Protein AF-A0A943UIU8-F1 (afdb_monomer)

Solvent-accessible surface area (backbone atoms only — not comparable to full-atom values): 6829 Å² total; per-residue (Å²): 96,65,68,59,47,59,46,43,75,73,33,66,69,52,25,58,75,75,72,47,59,93,86,54,82,78,76,60,59,64,52,57,60,54,47,51,54,62,72,49,56,97,53,64,63,65,58,54,54,50,51,52,52,50,52,51,36,36,75,72,66,78,40,67,80,91,66,68,72,75,76,67,74,74,74,81,67,97,60,83,91,85,78,87,80,93,75,88,77,76,96,60,97,70,81,72,82,86,78,81,126

Radius of gyration: 20.18 Å; Cα contacts (8 Å, |Δi|>4): 24; chains: 1; bounding box: 35×33×49 Å

Sequence (101 aa):
MRQTIKEIEVHMAYRWFIGYDLFEKIPHFSTFSKNDTRRFQGTQVFERIFEKNLEEAVNSGYVDASAVFIDGTHVKASGNKKKNRKVDCSIKANMKSSLLM

Structure (mmCIF, N/CA/C/O backbone):
data_AF-A0A943UIU8-F1
#
_entry.id   AF-A0A943UIU8-F1
#
loop_
_atom_site.group_PDB
_atom_site.id
_atom_site.type_symbol
_atom_site.label_atom_id
_atom_site.label_alt_id
_atom_site.label_comp_id
_atom_site.label_asym_id
_atom_site.label_entity_id
_atom_site.label_seq_id
_atom_site.pdbx_PDB_ins_code
_atom_site.Cartn_x
_atom_site.Cartn_y
_atom_site.Cartn_z
_atom_site.occupancy
_atom_site.B_iso_or_equiv
_atom_site.auth_seq_id
_atom_site.auth_comp_id
_atom_site.auth_asym_id
_atom_site.auth_atom_id
_atom_site.pdbx_PDB_model_num
ATOM 1 N N . MET A 1 1 ? 5.019 -4.957 -1.738 1.00 86.06 1 MET A N 1
ATOM 2 C CA . MET A 1 1 ? 5.522 -4.358 -2.997 1.00 86.06 1 MET A CA 1
ATOM 3 C C . MET A 1 1 ? 6.979 -4.660 -3.332 1.00 86.06 1 MET A C 1
ATOM 5 O O . MET A 1 1 ? 7.251 -4.837 -4.506 1.00 86.06 1 MET A O 1
ATOM 9 N N . ARG A 1 2 ? 7.929 -4.743 -2.382 1.00 89.38 2 ARG A N 1
ATOM 10 C CA . ARG A 1 2 ? 9.349 -5.004 -2.727 1.00 89.38 2 ARG A CA 1
ATOM 11 C C . ARG A 1 2 ? 9.569 -6.304 -3.511 1.00 89.38 2 ARG A C 1
ATOM 13 O O . ARG A 1 2 ? 10.259 -6.280 -4.518 1.00 89.38 2 ARG A O 1
ATOM 20 N N . GLN A 1 3 ? 8.976 -7.405 -3.052 1.00 91.25 3 GLN A N 1
ATOM 21 C CA . GLN A 1 3 ? 9.085 -8.706 -3.715 1.00 91.25 3 GLN A CA 1
ATOM 22 C C . GLN A 1 3 ? 8.421 -8.693 -5.100 1.00 91.25 3 GLN A C 1
ATOM 24 O O . GLN A 1 3 ? 9.042 -9.073 -6.079 1.00 91.25 3 GLN A O 1
ATOM 29 N N . THR A 1 4 ? 7.217 -8.128 -5.198 1.00 90.31 4 THR A N 1
ATOM 30 C CA . THR A 1 4 ? 6.481 -7.965 -6.460 1.00 90.31 4 THR A CA 1
ATOM 31 C C . THR A 1 4 ? 7.281 -7.194 -7.512 1.00 90.31 4 THR A C 1
ATOM 33 O O . THR A 1 4 ? 7.309 -7.582 -8.669 1.00 90.31 4 THR A O 1
ATOM 36 N N . ILE A 1 5 ? 7.976 -6.120 -7.122 1.00 91.00 5 ILE A N 1
ATOM 37 C CA . ILE A 1 5 ? 8.827 -5.346 -8.043 1.00 91.00 5 ILE A CA 1
ATOM 38 C C . ILE A 1 5 ? 9.969 -6.212 -8.582 1.00 91.00 5 ILE A C 1
ATOM 40 O O . ILE A 1 5 ? 10.189 -6.228 -9.788 1.00 91.00 5 ILE A O 1
ATOM 44 N N . LYS A 1 6 ? 10.650 -6.964 -7.705 1.00 90.56 6 LYS A N 1
ATOM 45 C CA . LYS A 1 6 ? 11.716 -7.894 -8.112 1.00 90.56 6 LYS A CA 1
ATOM 46 C C . LYS A 1 6 ? 11.204 -8.962 -9.074 1.00 90.56 6 LYS A C 1
ATOM 48 O O . LYS A 1 6 ? 11.908 -9.358 -9.992 1.00 90.56 6 LYS A O 1
ATOM 53 N N . GLU A 1 7 ? 9.978 -9.426 -8.873 1.00 91.94 7 GLU A N 1
ATOM 54 C CA . GLU A 1 7 ? 9.350 -10.392 -9.768 1.00 91.94 7 GLU A CA 1
ATOM 55 C C . GLU A 1 7 ? 9.037 -9.780 -11.138 1.00 91.94 7 GLU A C 1
ATOM 57 O O . GLU A 1 7 ? 9.317 -10.407 -12.153 1.00 91.94 7 GLU A O 1
ATOM 62 N N . ILE A 1 8 ? 8.538 -8.542 -11.206 1.00 91.94 8 ILE A N 1
ATOM 63 C CA . ILE A 1 8 ? 8.295 -7.848 -12.487 1.00 91.94 8 ILE A CA 1
ATOM 64 C C . ILE A 1 8 ? 9.619 -7.597 -13.239 1.00 91.94 8 ILE A C 1
ATOM 66 O O . ILE A 1 8 ? 9.644 -7.597 -14.471 1.00 91.94 8 ILE A O 1
ATOM 70 N N . GLU A 1 9 ? 10.739 -7.418 -12.528 1.00 87.25 9 GLU A N 1
ATOM 71 C CA . GLU A 1 9 ? 12.064 -7.260 -13.147 1.00 87.25 9 GLU A CA 1
ATOM 72 C C . GLU A 1 9 ? 12.493 -8.494 -13.952 1.00 87.25 9 GLU A C 1
ATOM 74 O O . GLU A 1 9 ? 13.131 -8.328 -14.991 1.00 87.25 9 GLU A O 1
ATOM 79 N N . VAL A 1 10 ? 12.109 -9.700 -13.519 1.00 89.56 10 VAL A N 1
ATOM 80 C CA . VAL A 1 10 ? 12.536 -10.970 -14.135 1.00 89.56 10 VAL A CA 1
ATOM 81 C C . VAL A 1 10 ? 11.437 -11.672 -14.941 1.00 89.56 10 VAL A C 1
ATOM 83 O O . VAL A 1 10 ? 11.742 -12.424 -15.866 1.00 89.56 10 VAL A O 1
ATOM 86 N N . HIS A 1 11 ? 10.159 -11.431 -14.633 1.00 92.12 11 HIS A N 1
ATOM 87 C CA . HIS A 1 11 ? 9.024 -12.101 -15.267 1.00 92.12 11 HIS A CA 1
ATOM 88 C C . HIS A 1 11 ? 8.368 -11.236 -16.349 1.00 92.12 11 HIS A C 1
ATOM 90 O O . HIS A 1 11 ? 7.605 -10.308 -16.074 1.00 92.12 11 HIS A O 1
ATOM 96 N N . MET A 1 12 ? 8.581 -11.620 -17.610 1.00 90.38 12 MET A N 1
ATOM 97 C CA . MET A 1 12 ? 7.989 -10.957 -18.779 1.00 90.38 12 MET A CA 1
ATOM 98 C C . MET A 1 12 ? 6.451 -10.974 -18.767 1.00 90.38 12 MET A C 1
ATOM 100 O O . MET A 1 12 ? 5.825 -9.987 -19.145 1.00 90.38 12 MET A O 1
ATOM 104 N N . ALA A 1 13 ? 5.835 -12.056 -18.280 1.00 92.56 13 ALA A N 1
ATOM 105 C CA . ALA A 1 13 ? 4.378 -12.169 -18.192 1.00 92.56 13 ALA A CA 1
ATOM 106 C C . ALA A 1 13 ? 3.761 -11.077 -17.306 1.00 92.56 13 ALA A C 1
ATOM 108 O O . ALA A 1 13 ? 2.702 -10.540 -17.629 1.00 92.56 13 ALA A O 1
ATOM 109 N N . TYR A 1 14 ? 4.442 -10.708 -16.217 1.00 92.25 14 TYR A N 1
ATOM 110 C CA . TYR A 1 14 ? 3.966 -9.648 -15.337 1.00 92.25 14 TYR A CA 1
ATOM 111 C C . TYR A 1 14 ? 4.044 -8.294 -16.017 1.00 92.25 14 TYR A C 1
ATOM 113 O O . TYR A 1 14 ? 3.053 -7.579 -15.968 1.00 92.25 14 TYR A O 1
ATOM 121 N N . ARG A 1 15 ? 5.146 -7.984 -16.713 1.00 91.75 15 ARG A N 1
ATOM 122 C CA . ARG A 1 15 ? 5.279 -6.752 -17.510 1.00 91.75 15 ARG A CA 1
ATOM 123 C C . ARG A 1 15 ? 4.181 -6.626 -18.561 1.00 91.75 15 ARG A C 1
ATOM 125 O O . ARG A 1 15 ? 3.522 -5.593 -18.606 1.00 91.75 15 ARG A O 1
ATOM 132 N N . TRP A 1 16 ? 3.924 -7.695 -19.317 1.00 91.69 16 TRP A N 1
ATOM 133 C CA . TRP A 1 16 ? 2.834 -7.733 -20.295 1.00 91.69 16 TRP A CA 1
ATOM 134 C C . TRP A 1 16 ? 1.469 -7.466 -19.647 1.00 91.69 16 TRP A C 1
ATOM 136 O O . TRP A 1 16 ? 0.710 -6.636 -20.140 1.00 91.69 16 TRP A O 1
ATOM 146 N N . PHE A 1 17 ? 1.183 -8.101 -18.506 1.00 93.00 17 PHE A N 1
ATOM 147 C CA . PHE A 1 17 ? -0.090 -7.936 -17.797 1.00 93.00 17 PHE A CA 1
ATOM 148 C C . PHE A 1 17 ? -0.339 -6.495 -17.324 1.00 93.00 17 PHE A C 1
ATOM 150 O O . PHE A 1 1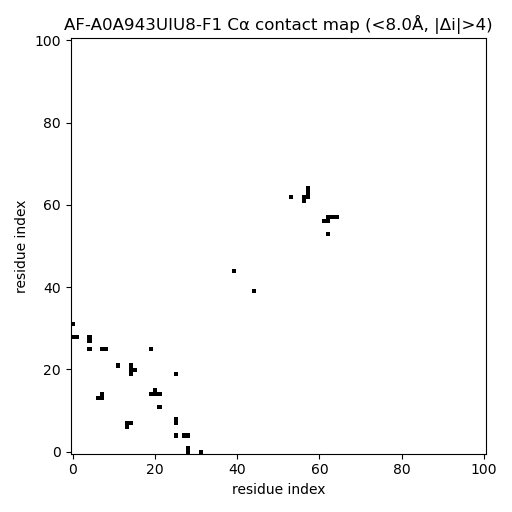7 ? -1.469 -6.016 -17.377 1.00 93.00 17 PHE A O 1
ATOM 157 N N . ILE A 1 18 ? 0.707 -5.794 -16.875 1.00 89.81 18 ILE A N 1
ATOM 158 C CA . ILE A 1 18 ? 0.609 -4.401 -16.404 1.00 89.81 18 ILE A CA 1
ATOM 159 C C . ILE A 1 18 ? 0.880 -3.358 -17.499 1.00 89.81 18 ILE A C 1
ATOM 161 O O . ILE A 1 18 ? 0.863 -2.164 -17.205 1.00 89.81 18 ILE A O 1
ATOM 165 N N . GLY A 1 19 ? 1.135 -3.790 -18.738 1.00 92.12 19 GLY A N 1
ATOM 166 C CA . GLY A 1 19 ? 1.368 -2.908 -19.884 1.00 92.12 19 GLY A CA 1
ATOM 167 C C . GLY A 1 19 ? 2.740 -2.227 -19.919 1.00 92.12 19 GLY A C 1
ATOM 168 O O . GLY A 1 19 ? 2.861 -1.172 -20.529 1.00 92.12 19 GLY A O 1
ATOM 169 N N . TYR A 1 20 ? 3.754 -2.801 -19.270 1.00 91.88 20 TYR A N 1
ATOM 170 C CA . TYR A 1 20 ? 5.137 -2.318 -19.342 1.00 91.88 20 TYR A CA 1
ATOM 171 C C . TYR A 1 20 ? 5.894 -3.003 -20.481 1.00 91.88 20 TYR A C 1
ATOM 173 O O . TYR A 1 20 ? 5.806 -4.225 -20.644 1.00 91.88 20 TYR A O 1
ATOM 181 N N . ASP A 1 21 ? 6.697 -2.235 -21.217 1.00 88.62 21 ASP A N 1
ATOM 182 C CA . ASP A 1 21 ? 7.591 -2.799 -22.233 1.00 88.62 21 ASP A CA 1
ATOM 183 C C . ASP A 1 21 ? 8.797 -3.516 -21.586 1.00 88.62 21 ASP A C 1
ATOM 185 O O . ASP A 1 21 ? 9.122 -3.339 -20.402 1.00 88.62 21 ASP A O 1
ATOM 189 N N . LEU A 1 22 ? 9.487 -4.351 -22.363 1.00 85.06 22 LEU A N 1
ATOM 190 C CA . LEU A 1 22 ? 10.636 -5.134 -21.909 1.00 85.06 22 LEU A CA 1
ATOM 191 C C . LEU A 1 22 ? 11.799 -4.238 -21.462 1.00 85.06 22 LEU A C 1
ATOM 193 O O . LEU A 1 22 ? 12.460 -4.526 -20.464 1.00 85.06 22 LEU A O 1
ATOM 197 N N . PHE A 1 23 ? 12.019 -3.136 -22.181 1.00 87.62 23 PHE A N 1
ATOM 198 C CA . PHE A 1 23 ? 13.106 -2.188 -21.921 1.00 87.62 23 PHE A CA 1
ATOM 199 C C . PHE A 1 23 ? 12.693 -1.032 -21.008 1.00 87.62 23 PHE A C 1
ATOM 201 O O . PHE A 1 23 ? 13.530 -0.219 -20.610 1.00 87.62 23 PHE A O 1
ATOM 208 N N . GLU A 1 24 ? 11.412 -0.950 -20.652 1.00 90.62 24 GLU A N 1
ATOM 209 C CA . GLU A 1 24 ? 10.915 0.103 -19.785 1.00 90.62 24 GLU A CA 1
ATOM 210 C C . GLU A 1 24 ? 11.386 -0.110 -18.343 1.00 90.62 24 GLU A C 1
ATOM 212 O O . GLU A 1 24 ? 11.391 -1.222 -17.794 1.00 90.62 24 GLU A O 1
ATOM 217 N N . LYS A 1 25 ? 11.795 0.985 -17.702 1.00 90.06 25 LYS A N 1
ATOM 218 C CA . LYS A 1 25 ? 12.247 0.958 -16.316 1.00 90.06 25 LYS A CA 1
ATOM 219 C C . LYS A 1 25 ? 11.051 0.818 -15.378 1.00 90.06 25 LYS A C 1
ATOM 221 O O . LYS A 1 25 ? 10.187 1.689 -15.321 1.00 90.06 25 LYS A O 1
ATOM 226 N N . ILE A 1 26 ? 11.062 -0.234 -14.565 1.00 91.25 26 ILE A N 1
ATOM 227 C CA . ILE A 1 26 ? 10.047 -0.438 -13.529 1.00 91.25 26 ILE A CA 1
ATOM 228 C C . ILE A 1 26 ? 10.222 0.627 -12.432 1.00 91.25 26 ILE A C 1
ATOM 230 O O . ILE A 1 26 ? 11.353 0.929 -12.026 1.00 91.25 26 ILE A O 1
ATOM 234 N N . PRO A 1 27 ? 9.126 1.226 -11.935 1.00 90.62 27 PRO A N 1
ATOM 235 C CA . PRO A 1 27 ? 9.185 2.194 -10.850 1.00 90.62 27 PRO A CA 1
ATOM 236 C C . PRO A 1 27 ? 9.725 1.569 -9.562 1.00 90.62 27 PRO A C 1
ATOM 238 O O . PRO A 1 27 ? 9.527 0.395 -9.275 1.00 90.62 27 PRO A O 1
ATOM 241 N N . HIS A 1 28 ? 10.363 2.383 -8.725 1.00 91.50 28 HIS A N 1
ATOM 242 C CA . HIS A 1 28 ? 10.819 1.941 -7.410 1.00 91.50 28 HIS A CA 1
ATOM 243 C C . HIS A 1 28 ? 9.634 1.532 -6.512 1.00 91.50 28 HIS A C 1
ATOM 245 O O . HIS A 1 28 ? 8.551 2.111 -6.590 1.00 91.50 28 HIS A O 1
ATOM 251 N N . PHE A 1 29 ? 9.838 0.587 -5.586 1.00 89.38 29 PHE A N 1
ATOM 252 C CA . PHE A 1 29 ? 8.755 0.046 -4.745 1.00 89.38 29 PHE A CA 1
ATOM 253 C C . PHE A 1 29 ? 7.991 1.106 -3.938 1.00 89.38 29 PHE A C 1
ATOM 255 O O 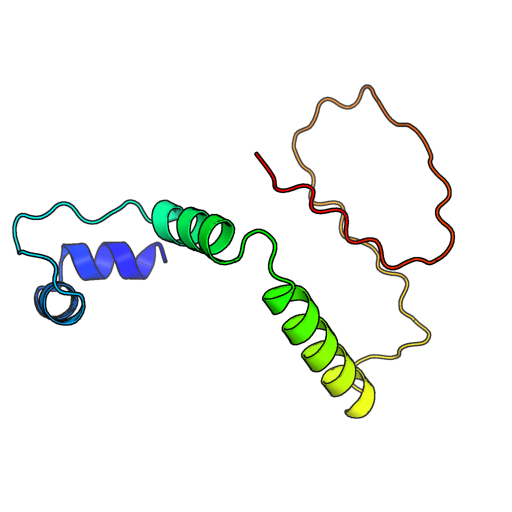. PHE A 1 29 ? 6.823 0.909 -3.615 1.00 89.38 29 PHE A O 1
ATOM 262 N N . SER A 1 30 ? 8.645 2.219 -3.596 1.00 90.38 30 SER A N 1
ATOM 263 C CA . SER A 1 30 ? 8.028 3.322 -2.851 1.00 90.38 30 SER A CA 1
ATOM 264 C C . SER A 1 30 ? 7.090 4.184 -3.697 1.00 90.38 30 SER A C 1
ATOM 266 O O . SER A 1 30 ? 6.283 4.919 -3.133 1.00 90.38 30 SER A O 1
ATOM 268 N N . THR A 1 31 ? 7.169 4.102 -5.028 1.00 91.81 31 THR A N 1
ATOM 269 C CA . THR A 1 31 ? 6.306 4.859 -5.942 1.00 91.81 31 THR A CA 1
ATOM 270 C C . THR A 1 31 ? 4.841 4.495 -5.744 1.00 91.81 31 THR A C 1
ATOM 272 O O . THR A 1 31 ? 4.004 5.388 -5.722 1.00 91.81 31 THR A O 1
ATOM 275 N N . PHE A 1 32 ? 4.539 3.214 -5.520 1.00 87.62 32 PHE A N 1
ATOM 276 C CA . PHE A 1 32 ? 3.176 2.747 -5.261 1.00 87.62 32 PHE A CA 1
ATOM 277 C C . PHE A 1 32 ? 2.595 3.384 -3.999 1.00 87.62 32 PHE A C 1
ATOM 279 O O . PHE A 1 32 ? 1.567 4.042 -4.077 1.00 87.62 32 PHE A O 1
ATOM 286 N N . SER A 1 33 ? 3.316 3.325 -2.874 1.00 85.88 33 SER A N 1
ATOM 287 C CA . SER A 1 33 ? 2.862 3.945 -1.623 1.00 85.88 33 SER A CA 1
ATOM 288 C C . SER A 1 33 ? 2.659 5.456 -1.759 1.00 85.88 33 SER A C 1
ATOM 290 O O . SER A 1 33 ? 1.658 5.985 -1.293 1.00 85.88 33 SER A O 1
ATOM 292 N N . LYS A 1 34 ? 3.576 6.157 -2.442 1.00 90.25 34 LYS A N 1
ATOM 293 C CA . LYS A 1 34 ? 3.425 7.597 -2.712 1.00 90.25 34 LYS A CA 1
ATOM 294 C C . LYS A 1 34 ? 2.215 7.887 -3.599 1.00 90.25 34 LYS A C 1
ATOM 296 O O . LYS A 1 34 ? 1.512 8.872 -3.382 1.00 90.25 34 LYS A O 1
ATOM 301 N N . ASN A 1 35 ? 1.986 7.048 -4.605 1.00 92.00 35 ASN A N 1
ATOM 302 C CA . ASN A 1 35 ? 0.849 7.179 -5.498 1.00 92.00 35 ASN A CA 1
ATOM 303 C C . ASN A 1 35 ? -0.469 6.943 -4.762 1.00 92.00 35 ASN A C 1
ATOM 305 O O . ASN A 1 35 ? -1.397 7.710 -4.983 1.00 92.00 35 ASN A O 1
ATOM 309 N N . ASP A 1 36 ? -0.538 5.955 -3.872 1.00 88.12 36 ASP A N 1
ATOM 310 C CA . ASP A 1 36 ? -1.727 5.690 -3.061 1.00 88.12 36 ASP A CA 1
ATOM 311 C C . ASP A 1 36 ? -2.040 6.886 -2.159 1.00 88.12 36 ASP A C 1
ATOM 313 O O . ASP A 1 36 ? -3.157 7.402 -2.185 1.00 88.12 36 ASP A O 1
ATOM 317 N N . THR A 1 37 ? -1.036 7.406 -1.442 1.00 88.19 37 THR A N 1
ATOM 318 C CA . THR A 1 37 ? -1.200 8.611 -0.616 1.00 88.19 37 THR A CA 1
ATOM 319 C C . THR A 1 37 ? -1.731 9.783 -1.434 1.00 88.19 37 THR A C 1
ATOM 321 O O . THR A 1 37 ? -2.693 10.419 -1.019 1.00 88.19 37 THR A O 1
ATOM 324 N N . ARG A 1 38 ? -1.152 10.048 -2.612 1.00 90.62 38 ARG A N 1
ATOM 325 C CA . ARG A 1 38 ? -1.591 11.141 -3.491 1.00 90.62 38 ARG A CA 1
ATOM 326 C C . ARG A 1 38 ? -2.985 10.901 -4.076 1.00 90.62 38 ARG A C 1
ATOM 328 O O . ARG A 1 38 ? -3.781 11.826 -4.159 1.00 90.62 38 ARG A O 1
ATOM 335 N N . ARG A 1 39 ? -3.284 9.674 -4.507 1.00 92.12 39 ARG A N 1
ATOM 336 C CA . ARG A 1 39 ? -4.540 9.314 -5.185 1.00 92.12 39 ARG A CA 1
ATOM 337 C C . ARG A 1 39 ? -5.743 9.427 -4.257 1.00 92.12 39 ARG A C 1
ATOM 339 O O . ARG A 1 39 ? -6.814 9.821 -4.703 1.00 92.12 39 ARG A O 1
ATOM 346 N N . PHE A 1 40 ? -5.564 9.071 -2.991 1.00 89.44 40 PHE A N 1
ATOM 347 C CA . PHE A 1 40 ? -6.622 9.104 -1.981 1.00 89.44 40 PHE A CA 1
ATOM 348 C C . PHE A 1 40 ? -6.527 10.323 -1.062 1.00 89.44 40 PHE A C 1
ATOM 350 O O . PHE A 1 40 ? -7.264 10.425 -0.079 1.00 89.44 40 PHE A O 1
ATOM 357 N N . GLN A 1 41 ? -5.638 11.260 -1.382 1.00 88.00 41 GLN A N 1
ATOM 358 C CA . GLN A 1 41 ? -5.480 12.495 -0.639 1.00 88.00 41 GLN A CA 1
ATOM 359 C C . GLN A 1 41 ? -6.791 13.284 -0.615 1.00 88.00 41 GLN A C 1
ATOM 361 O O . GLN A 1 41 ? -7.437 13.468 -1.643 1.00 88.00 41 GLN A O 1
ATOM 366 N N . GLY A 1 42 ? -7.191 13.745 0.570 1.00 85.88 42 GLY A N 1
ATOM 367 C CA . GLY A 1 42 ? -8.444 14.484 0.749 1.00 85.88 42 GLY A CA 1
ATOM 368 C C . GLY A 1 42 ? -9.709 13.623 0.673 1.00 85.88 42 GLY A C 1
ATOM 369 O O . GLY A 1 42 ? -10.809 14.162 0.773 1.00 85.88 42 GLY A O 1
ATOM 370 N N . THR A 1 43 ? -9.582 12.301 0.530 1.00 91.25 43 THR A N 1
ATOM 371 C CA . THR A 1 43 ? -10.712 11.369 0.616 1.00 91.25 43 THR A CA 1
ATOM 372 C C . THR A 1 43 ? -10.764 10.708 1.993 1.00 91.25 43 THR A C 1
ATOM 374 O O . THR A 1 43 ? -9.731 10.432 2.594 1.00 91.25 43 THR A O 1
ATOM 377 N N . GLN A 1 44 ? -11.968 10.393 2.472 1.00 89.56 44 GLN A N 1
ATOM 378 C CA . GLN A 1 44 ? -12.188 9.663 3.732 1.00 89.56 44 GLN A CA 1
ATOM 379 C C . GLN A 1 44 ? -12.290 8.143 3.518 1.00 89.56 44 GLN A C 1
ATOM 381 O O . GLN A 1 44 ? -12.869 7.426 4.328 1.00 89.56 44 GLN A O 1
ATOM 386 N N . VAL A 1 45 ? -11.795 7.625 2.388 1.00 89.50 45 VAL A N 1
ATOM 387 C CA . VAL A 1 45 ? -11.986 6.212 2.013 1.00 89.50 45 VAL A CA 1
ATOM 388 C C . VAL A 1 45 ? -11.347 5.282 3.042 1.00 89.50 45 VAL A C 1
ATOM 390 O O . VAL A 1 45 ? -11.983 4.330 3.482 1.00 89.50 45 VAL A O 1
ATOM 393 N N . PHE A 1 46 ? -10.118 5.581 3.467 1.00 85.12 46 PHE A N 1
ATOM 394 C CA . PHE A 1 46 ? -9.425 4.771 4.469 1.00 85.12 46 PHE A CA 1
ATOM 395 C C . PHE A 1 46 ? -10.094 4.834 5.840 1.00 85.12 46 PHE A C 1
ATOM 397 O O . PHE A 1 46 ? -10.229 3.797 6.480 1.00 85.12 46 PHE A O 1
ATOM 404 N N . GLU A 1 47 ? -10.543 6.020 6.257 1.00 85.06 47 GLU A N 1
ATOM 405 C CA . GLU A 1 47 ? -11.251 6.217 7.527 1.00 85.06 47 GLU A CA 1
ATOM 406 C C . GLU A 1 47 ? -12.527 5.373 7.560 1.00 85.06 47 GLU A C 1
ATOM 408 O O . GLU A 1 47 ? -12.685 4.545 8.448 1.00 85.06 47 GLU A O 1
ATOM 413 N N . ARG A 1 48 ? -13.364 5.461 6.521 1.00 89.50 48 ARG A N 1
ATOM 414 C CA . ARG A 1 48 ? -14.625 4.705 6.442 1.00 89.50 48 ARG A CA 1
ATOM 415 C C . ARG A 1 48 ? -14.426 3.194 6.397 1.00 89.50 48 ARG A C 1
ATOM 417 O O . ARG A 1 48 ? -15.197 2.451 6.996 1.00 89.50 48 ARG A O 1
ATOM 424 N N . ILE A 1 49 ? -13.417 2.719 5.661 1.00 92.25 49 ILE A N 1
ATOM 425 C CA . ILE A 1 49 ? -13.100 1.284 5.615 1.00 92.25 49 ILE A CA 1
ATOM 426 C C . ILE A 1 49 ? -12.641 0.812 6.997 1.00 92.25 49 ILE A C 1
ATOM 428 O O . ILE A 1 49 ? -13.049 -0.254 7.451 1.00 92.25 49 ILE A O 1
ATOM 432 N N . PHE A 1 50 ? -11.804 1.602 7.669 1.00 86.50 50 PHE A N 1
ATOM 433 C CA . PHE A 1 50 ? -11.304 1.271 8.995 1.00 86.50 50 PHE A CA 1
ATOM 434 C C . PHE A 1 50 ? -12.414 1.274 10.050 1.00 86.50 50 PHE A C 1
ATOM 436 O O . PHE A 1 50 ? -12.513 0.316 10.812 1.00 86.50 50 PHE A O 1
ATOM 443 N N . GLU A 1 51 ? -13.278 2.289 10.047 1.00 87.88 51 GLU A N 1
ATOM 444 C CA . GLU A 1 51 ? -14.461 2.367 10.910 1.00 87.88 51 GLU A CA 1
ATOM 445 C C . GLU A 1 51 ? -15.354 1.143 10.727 1.00 87.88 51 GLU A C 1
ATOM 447 O O . GLU A 1 51 ? -15.664 0.465 11.701 1.00 87.88 51 GLU A O 1
ATOM 452 N N . LYS A 1 52 ? -15.667 0.779 9.479 1.00 92.38 52 LYS A N 1
ATOM 453 C CA . LYS A 1 52 ? -16.480 -0.407 9.194 1.00 92.38 52 LYS A CA 1
ATOM 454 C C . LYS A 1 52 ? -15.840 -1.696 9.723 1.00 92.38 52 LYS A C 1
ATOM 456 O O . LYS A 1 52 ? -16.530 -2.526 10.307 1.00 92.38 52 LYS A O 1
ATOM 461 N N . ASN A 1 53 ? -14.531 -1.867 9.537 1.00 88.31 53 ASN A N 1
ATOM 462 C CA . ASN A 1 53 ? -13.821 -3.039 10.057 1.00 88.31 53 ASN A CA 1
ATOM 463 C C . ASN A 1 53 ? -13.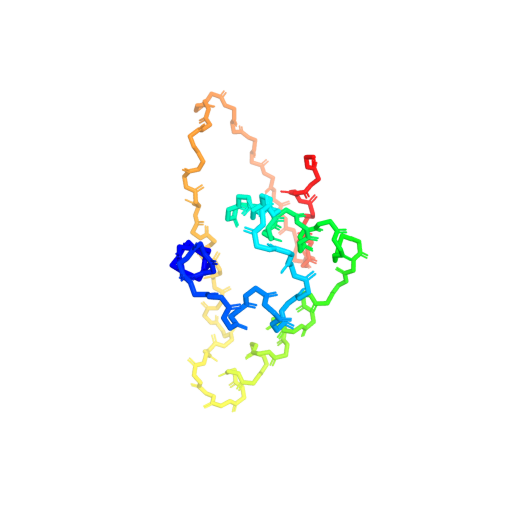838 -3.078 11.593 1.00 88.31 53 ASN A C 1
ATOM 465 O O . ASN A 1 53 ? -13.962 -4.153 12.175 1.00 88.31 53 ASN A O 1
ATOM 469 N N . LEU A 1 54 ? -13.717 -1.922 12.256 1.00 84.69 54 LEU A N 1
ATOM 470 C CA . LEU A 1 54 ? -13.819 -1.829 13.712 1.00 84.69 54 LEU A CA 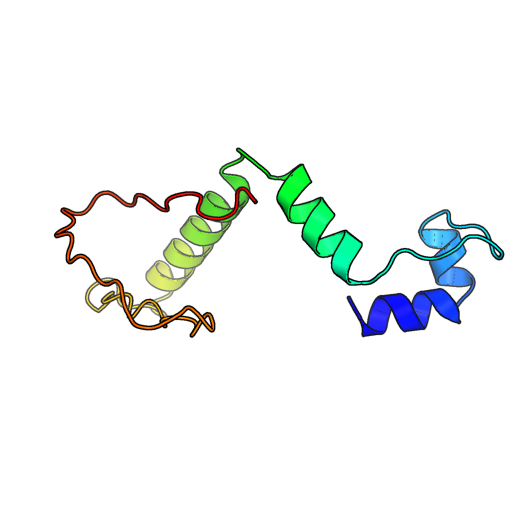1
ATOM 471 C C . LEU A 1 54 ? -15.230 -2.147 14.203 1.00 84.69 54 LEU A C 1
ATOM 473 O O . LEU A 1 54 ? -15.372 -2.911 15.153 1.00 84.69 54 LEU A O 1
ATOM 477 N N . GLU A 1 55 ? -16.261 -1.610 13.552 1.00 87.00 55 GLU A N 1
ATOM 478 C CA . GLU A 1 55 ? -17.657 -1.931 13.862 1.00 87.00 55 GLU A CA 1
ATOM 479 C C . GLU A 1 55 ? -17.908 -3.436 13.749 1.00 87.00 55 GLU A C 1
ATOM 481 O O . GLU A 1 55 ? -18.498 -4.040 14.643 1.00 87.00 55 GLU A O 1
ATOM 486 N N . GLU A 1 56 ? -17.407 -4.069 12.689 1.00 90.44 56 GLU A N 1
ATOM 487 C CA . GLU A 1 56 ? -17.533 -5.511 12.495 1.00 90.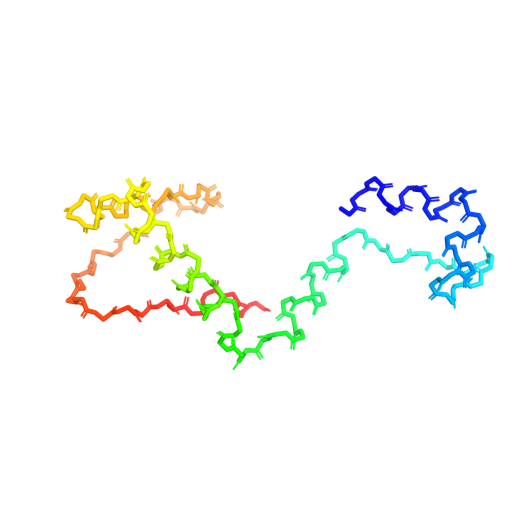44 56 GLU A CA 1
ATOM 488 C C . GLU A 1 56 ? -16.774 -6.306 13.570 1.00 90.44 56 GLU A C 1
ATOM 490 O O . GLU A 1 56 ? -17.309 -7.277 14.111 1.00 90.44 56 GLU A O 1
ATOM 495 N N . ALA A 1 57 ? -15.573 -5.867 13.957 1.00 87.69 57 ALA A N 1
ATOM 496 C CA . ALA A 1 57 ? -14.782 -6.491 15.020 1.00 87.69 57 ALA A CA 1
ATOM 497 C C . ALA A 1 57 ? -15.426 -6.354 16.416 1.00 87.69 57 ALA A C 1
ATOM 499 O O . ALA A 1 57 ? -15.341 -7.274 17.231 1.00 87.69 57 ALA A O 1
ATOM 500 N N . VAL A 1 58 ? -16.099 -5.233 16.691 1.00 85.94 58 VAL A N 1
ATOM 501 C CA . VAL A 1 58 ? -16.861 -5.025 17.934 1.00 85.94 58 VAL A CA 1
ATOM 502 C C . VAL A 1 58 ? -18.125 -5.882 17.934 1.00 85.94 58 VAL A C 1
ATOM 504 O O . VAL A 1 58 ? -18.384 -6.596 18.900 1.00 85.94 58 VAL A O 1
ATOM 507 N N . ASN A 1 59 ? -18.883 -5.883 16.834 1.00 87.06 59 ASN A N 1
ATOM 508 C CA . ASN A 1 59 ? -20.124 -6.657 16.714 1.00 87.06 59 ASN A CA 1
ATOM 509 C C . ASN A 1 59 ? -19.892 -8.171 16.800 1.00 87.06 59 ASN A C 1
ATOM 511 O O . ASN A 1 59 ? -20.735 -8.903 17.314 1.00 87.06 59 ASN A O 1
ATOM 515 N N . SER A 1 60 ? -18.746 -8.643 16.313 1.00 90.81 60 SER A N 1
ATOM 516 C CA . SER A 1 60 ? -18.322 -10.043 16.429 1.00 90.81 60 SER A CA 1
ATOM 517 C C . SER A 1 60 ? -17.721 -10.391 17.798 1.00 90.81 60 SER A C 1
ATOM 519 O O . SER A 1 60 ? -17.383 -11.549 18.040 1.00 90.81 60 SER A O 1
ATOM 521 N N . GLY A 1 61 ? -17.614 -9.418 18.710 1.00 85.81 61 GLY A N 1
ATOM 522 C CA . GLY A 1 61 ? -17.118 -9.614 20.073 1.00 85.81 61 GLY A CA 1
ATOM 523 C C . GLY A 1 61 ? -15.601 -9.783 20.177 1.00 85.81 61 GLY A C 1
ATOM 524 O O . GLY A 1 61 ? -15.109 -10.152 21.241 1.00 85.81 61 GLY A O 1
ATOM 525 N N . TYR A 1 62 ? -14.846 -9.517 19.105 1.00 82.88 62 TYR A N 1
ATOM 526 C CA . TYR A 1 62 ? -13.378 -9.562 19.129 1.00 82.88 62 TYR A CA 1
ATOM 527 C C . TYR A 1 62 ? -12.757 -8.328 19.791 1.00 82.88 62 TYR A C 1
ATOM 529 O O . TYR A 1 62 ? -11.606 -8.384 20.225 1.00 82.88 62 TYR A O 1
ATOM 537 N N . VAL A 1 63 ? -13.494 -7.216 19.859 1.00 78.12 63 VAL A N 1
ATOM 538 C CA . VAL A 1 63 ? -13.028 -5.950 20.433 1.00 78.12 63 VAL A CA 1
ATOM 539 C C . VAL A 1 63 ? -14.036 -5.442 21.458 1.00 78.12 63 VAL A C 1
ATOM 541 O O . VAL A 1 63 ? -15.191 -5.185 21.128 1.00 78.12 63 VAL A O 1
ATOM 544 N N . ASP A 1 64 ? -13.587 -5.252 22.698 1.00 71.81 64 ASP A N 1
ATOM 545 C CA . ASP A 1 64 ? -14.376 -4.593 23.737 1.00 71.81 64 ASP A CA 1
ATOM 546 C C . ASP A 1 64 ? -14.256 -3.068 23.593 1.00 71.81 64 ASP A C 1
ATOM 548 O O . ASP A 1 64 ? -13.204 -2.474 23.851 1.00 71.81 64 ASP A O 1
ATOM 552 N N . ALA A 1 65 ? -15.349 -2.428 23.175 1.00 65.19 65 ALA A N 1
ATOM 553 C CA . ALA A 1 65 ? -15.420 -0.983 22.974 1.00 65.19 65 ALA A CA 1
ATOM 554 C C . ALA A 1 65 ? -15.208 -0.171 24.271 1.00 65.19 65 ALA A C 1
ATOM 556 O O . ALA A 1 65 ? -14.891 1.017 24.201 1.00 65.19 65 ALA A O 1
ATOM 557 N N . SER A 1 66 ? -15.348 -0.791 25.450 1.00 62.75 66 SER A N 1
ATOM 558 C CA . SER A 1 66 ? -15.125 -0.134 26.746 1.00 62.75 66 SER A CA 1
ATOM 559 C C . SER A 1 66 ? -13.641 -0.005 27.118 1.00 62.75 66 SER A C 1
ATOM 561 O O . SER A 1 66 ? -13.271 0.871 27.902 1.00 62.75 66 SER A O 1
ATOM 563 N N . ALA A 1 67 ? -12.777 -0.821 26.506 1.00 56.97 67 ALA A N 1
ATOM 564 C CA . ALA A 1 67 ? -11.339 -0.871 26.765 1.00 56.97 67 ALA A CA 1
ATOM 565 C C . ALA A 1 67 ? -10.507 -0.045 25.768 1.00 56.97 67 ALA A C 1
ATOM 567 O O . ALA A 1 67 ? -9.279 -0.149 25.763 1.00 56.97 67 ALA A O 1
ATOM 568 N N . VAL A 1 68 ? -11.145 0.783 24.929 1.00 55.09 68 VAL A N 1
ATOM 569 C CA . VAL A 1 68 ? -10.495 1.576 23.868 1.00 55.09 68 VAL A CA 1
ATOM 570 C C . VAL A 1 68 ? -9.757 2.789 24.463 1.00 55.09 68 VAL A C 1
ATOM 572 O O . VAL A 1 68 ? -9.987 3.946 24.125 1.00 55.09 68 VAL A O 1
ATOM 575 N N . PHE A 1 69 ? -8.803 2.526 25.355 1.00 48.62 69 PHE A N 1
ATOM 576 C CA . PHE A 1 69 ? -7.588 3.321 25.412 1.00 48.62 69 PHE A CA 1
ATOM 577 C C . PHE A 1 69 ? -6.806 2.959 24.156 1.00 48.62 69 PHE A C 1
ATOM 579 O O . PHE A 1 69 ? -6.142 1.926 24.085 1.00 48.62 69 PHE A O 1
ATOM 586 N N . ILE A 1 70 ? -6.916 3.803 23.134 1.00 52.94 70 ILE A N 1
ATOM 587 C CA . ILE A 1 70 ? -5.976 3.783 22.022 1.00 52.94 70 ILE A CA 1
ATOM 588 C C . ILE A 1 70 ? -4.637 4.190 22.643 1.00 52.94 70 ILE A C 1
ATOM 590 O O . ILE A 1 70 ? -4.316 5.378 22.704 1.00 52.94 70 ILE A O 1
ATOM 594 N N . ASP A 1 71 ? -3.863 3.224 23.148 1.00 48.25 71 ASP A N 1
ATOM 595 C CA . ASP A 1 71 ? -2.416 3.381 23.237 1.00 48.25 71 ASP A CA 1
ATOM 596 C C . ASP A 1 71 ? -1.972 3.501 21.787 1.00 48.25 71 ASP A C 1
ATOM 598 O O . ASP A 1 71 ? -1.695 2.520 21.096 1.00 48.25 71 ASP A O 1
ATOM 602 N N . GLY A 1 72 ? -2.090 4.722 21.264 1.00 45.47 72 GLY A N 1
ATOM 603 C CA . GLY A 1 72 ? -1.608 5.078 19.957 1.00 45.47 72 GLY A CA 1
ATOM 604 C C . GLY A 1 72 ? -0.131 4.841 20.070 1.00 45.47 72 GLY A C 1
ATOM 605 O O . GLY A 1 72 ? 0.571 5.705 20.592 1.00 45.47 72 GLY A O 1
ATOM 606 N N . THR A 1 73 ? 0.308 3.644 19.673 1.00 47.06 73 THR A N 1
ATOM 607 C CA . THR A 1 73 ? 1.707 3.265 19.699 1.00 47.06 73 THR A CA 1
ATOM 608 C C . THR A 1 73 ? 2.429 4.431 19.076 1.00 47.06 73 THR A C 1
ATOM 610 O O . THR A 1 73 ? 2.248 4.714 17.887 1.00 47.06 73 THR A O 1
ATOM 613 N N . HIS A 1 74 ? 3.153 5.177 19.907 1.00 43.28 74 HIS A N 1
ATOM 614 C CA . HIS A 1 74 ? 3.941 6.293 19.450 1.00 43.28 74 HIS A CA 1
ATOM 615 C C . HIS A 1 74 ? 4.999 5.645 18.572 1.00 43.28 74 HIS A C 1
ATOM 617 O O . HIS A 1 74 ? 6.034 5.189 19.066 1.00 43.28 74 HIS A O 1
ATOM 623 N N . VAL A 1 75 ? 4.731 5.556 17.267 1.00 45.94 75 VAL A N 1
ATOM 624 C CA . VAL A 1 75 ? 5.737 5.195 16.282 1.00 45.94 75 VAL A CA 1
ATOM 625 C C . VAL A 1 75 ? 6.854 6.182 16.551 1.00 45.94 75 VAL A C 1
ATOM 627 O O . VAL A 1 75 ? 6.668 7.391 16.409 1.00 45.94 75 VAL A O 1
ATOM 630 N N . LYS A 1 76 ? 7.975 5.694 17.090 1.00 41.06 76 LYS A N 1
ATOM 631 C CA . LYS A 1 76 ? 9.146 6.518 17.377 1.00 41.06 76 LYS A CA 1
ATOM 632 C C . LYS A 1 76 ? 9.661 7.028 16.036 1.00 41.06 76 LYS A C 1
ATOM 634 O O . LYS A 1 76 ? 10.559 6.443 15.443 1.00 41.06 76 LYS A O 1
ATOM 639 N N . ALA A 1 77 ? 9.091 8.124 15.554 1.00 51.12 77 ALA A N 1
ATOM 640 C CA . ALA A 1 77 ? 9.756 8.971 14.597 1.00 51.12 77 ALA A CA 1
ATOM 641 C C . ALA A 1 77 ? 11.028 9.451 15.300 1.00 51.12 77 ALA A C 1
ATOM 643 O O . ALA A 1 77 ? 10.972 9.947 16.429 1.00 51.12 77 ALA A O 1
ATOM 644 N N . SER A 1 78 ? 12.183 9.244 14.672 1.00 50.06 78 SER A N 1
ATOM 645 C CA . SER A 1 78 ? 13.437 9.846 15.120 1.00 50.06 78 SER A CA 1
ATOM 646 C C . SER A 1 78 ? 13.316 11.364 14.945 1.00 50.06 78 SER A C 1
ATOM 648 O O . SER A 1 78 ? 13.678 11.926 13.918 1.00 50.06 78 SER A O 1
ATOM 650 N N . GLY A 1 79 ? 12.683 12.010 15.921 1.00 48.81 79 GLY A N 1
ATOM 651 C CA . GLY A 1 79 ? 12.429 13.440 15.995 1.00 48.81 79 GLY A CA 1
ATOM 652 C C . GLY A 1 79 ? 13.107 13.992 17.241 1.00 48.81 79 GLY A C 1
ATOM 653 O O . GLY A 1 79 ? 13.014 13.423 18.328 1.00 48.81 79 GLY A O 1
ATOM 654 N N . ASN A 1 80 ? 13.851 15.080 17.070 1.00 48.88 80 ASN A N 1
ATOM 655 C CA . ASN A 1 80 ? 14.675 15.695 18.104 1.00 48.88 80 ASN A CA 1
ATOM 656 C C . ASN A 1 80 ? 13.860 15.995 19.386 1.00 48.88 80 ASN A C 1
ATOM 658 O O . ASN A 1 80 ? 12.900 16.763 19.357 1.00 48.88 80 ASN A O 1
ATOM 662 N N . LYS A 1 81 ? 14.264 15.405 20.521 1.00 50.59 81 LYS A N 1
ATOM 663 C C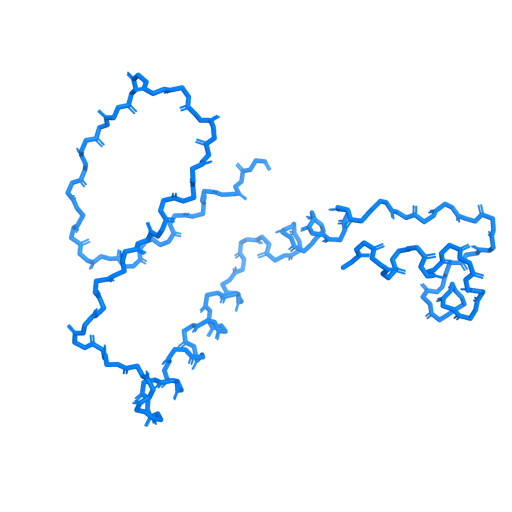A . LYS A 1 81 ? 13.494 15.260 21.782 1.00 50.59 81 LYS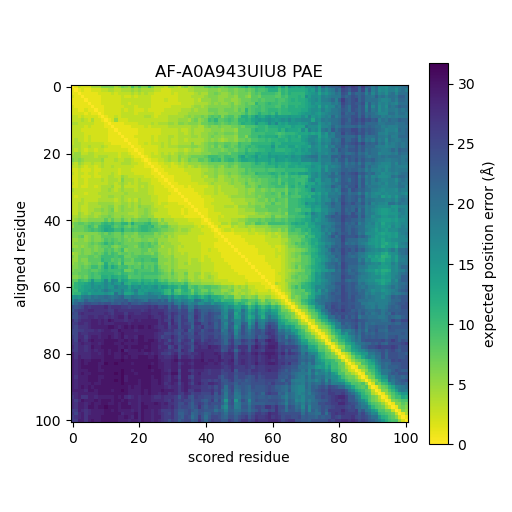 A CA 1
ATOM 664 C C . LYS A 1 81 ? 13.194 16.558 22.560 1.00 50.59 81 LYS A C 1
ATOM 666 O O . LYS A 1 81 ? 12.792 16.495 23.718 1.00 50.59 81 LYS A O 1
ATOM 671 N N . LYS A 1 82 ? 13.426 17.742 21.988 1.00 51.69 82 LYS A N 1
ATOM 672 C CA . LYS A 1 82 ? 13.454 19.011 22.743 1.00 51.69 82 LYS A CA 1
ATOM 673 C C . LYS A 1 82 ? 12.163 19.841 22.707 1.00 51.69 82 LYS A C 1
ATOM 675 O O . LYS A 1 82 ? 12.178 20.960 23.210 1.00 51.69 82 LYS A O 1
ATOM 680 N N . LYS A 1 83 ? 11.050 19.355 22.143 1.00 45.62 83 LYS A N 1
ATOM 681 C CA . LYS A 1 83 ? 9.793 20.130 22.101 1.00 45.62 83 LYS A CA 1
ATOM 682 C C . LYS A 1 83 ? 8.562 19.253 22.339 1.00 45.62 83 LYS A C 1
ATOM 684 O O . LYS A 1 83 ? 8.055 18.658 21.401 1.00 45.62 83 LYS A O 1
ATOM 689 N N . ASN A 1 84 ? 8.053 19.242 23.571 1.00 43.56 84 ASN A N 1
ATOM 690 C CA . ASN A 1 84 ? 6.731 18.699 23.899 1.00 43.56 84 ASN A CA 1
ATOM 691 C C . ASN A 1 84 ? 5.816 19.843 24.358 1.00 43.56 84 ASN A C 1
ATOM 693 O O . ASN A 1 84 ? 6.174 20.591 25.267 1.00 43.56 84 ASN A O 1
ATOM 697 N N . ARG A 1 85 ? 4.631 19.974 23.750 1.00 37.59 85 ARG A N 1
ATOM 698 C CA . ARG A 1 85 ? 3.505 20.757 24.287 1.00 37.59 85 ARG A CA 1
ATOM 699 C C . ARG A 1 85 ? 2.386 19.781 24.621 1.00 37.59 85 ARG A C 1
ATOM 701 O O . ARG A 1 85 ? 1.975 19.020 23.753 1.00 37.59 85 ARG A O 1
ATOM 708 N N . LYS A 1 86 ? 1.912 19.805 25.867 1.00 36.19 86 LYS A N 1
ATOM 709 C CA . LYS A 1 86 ? 0.718 19.061 26.277 1.00 36.19 86 LYS A CA 1
ATOM 710 C C . LYS A 1 86 ? -0.509 19.803 25.748 1.00 36.19 86 LYS A C 1
ATOM 712 O O . LYS A 1 86 ? -0.623 21.007 25.967 1.00 36.19 86 LYS A O 1
ATOM 717 N N . VAL A 1 87 ? -1.376 19.098 25.032 1.00 41.72 87 VAL A N 1
ATOM 718 C CA . VAL A 1 87 ? -2.678 19.597 24.583 1.00 41.72 87 VAL A CA 1
ATOM 719 C C . VAL A 1 87 ? -3.709 18.605 25.094 1.00 41.72 87 VAL A C 1
ATOM 721 O O . VAL A 1 87 ? -3.583 17.415 24.819 1.00 41.72 87 VAL A O 1
ATOM 724 N N . ASP A 1 88 ? -4.672 19.095 25.866 1.00 29.44 88 ASP A N 1
ATOM 725 C CA . ASP A 1 88 ? -5.818 18.311 26.316 1.00 29.44 88 ASP A CA 1
ATOM 726 C C . ASP A 1 88 ? -6.869 18.311 25.201 1.00 29.44 88 ASP A C 1
ATOM 728 O O . ASP A 1 88 ? -7.229 19.374 24.684 1.00 29.44 88 ASP A O 1
ATOM 732 N N . CYS A 1 89 ? -7.331 17.131 24.792 1.00 33.62 89 CYS A N 1
ATOM 733 C CA . CYS A 1 89 ? -8.277 16.981 23.689 1.00 33.62 89 CYS A CA 1
ATOM 734 C C . CYS A 1 89 ? -9.573 16.356 24.209 1.00 33.62 89 CYS A C 1
ATOM 736 O O . CYS A 1 89 ? -9.607 15.177 24.550 1.00 33.62 89 CYS A O 1
ATOM 738 N N . SER A 1 90 ? -10.657 17.134 24.219 1.00 24.94 90 SER A N 1
ATOM 739 C CA . SER A 1 90 ? -12.017 16.600 24.283 1.00 24.94 90 SER A CA 1
ATOM 740 C C . SER A 1 90 ? -12.288 15.750 23.040 1.00 24.94 90 SER A C 1
ATOM 742 O O . SER A 1 90 ? -11.815 16.075 21.947 1.00 24.94 90 SER A O 1
ATOM 744 N N . ILE A 1 91 ? -13.016 14.641 23.216 1.00 40.97 91 ILE A N 1
ATOM 745 C CA . ILE A 1 91 ? -13.285 13.635 22.182 1.00 40.97 91 ILE A CA 1
ATOM 746 C C . ILE A 1 91 ? -14.026 14.288 21.008 1.00 40.97 91 ILE A C 1
ATOM 748 O O . ILE A 1 91 ? -15.247 14.393 20.962 1.00 40.97 91 ILE A O 1
ATOM 752 N N . LYS A 1 92 ? -13.245 14.741 20.037 1.00 29.72 92 LYS A N 1
ATOM 753 C CA . LYS A 1 92 ? -13.584 14.763 18.625 1.00 29.72 92 LYS A CA 1
ATOM 754 C C . LYS A 1 92 ? -12.572 13.826 17.998 1.00 29.72 92 LYS A C 1
ATOM 756 O O . LYS A 1 92 ? -11.374 14.054 18.172 1.00 29.72 92 LYS A O 1
ATOM 761 N N . ALA A 1 93 ? -13.037 12.794 17.299 1.00 42.78 93 ALA A N 1
A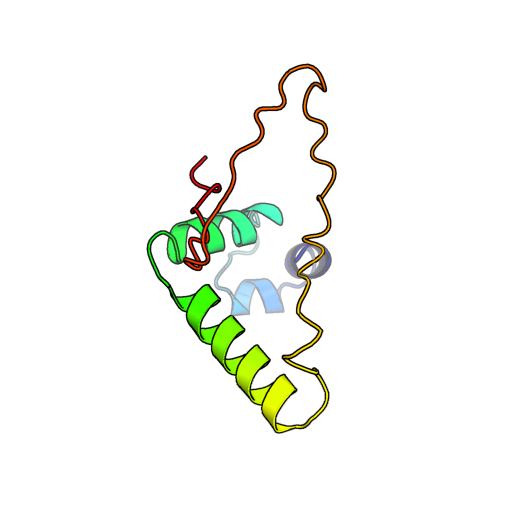TOM 762 C CA . ALA A 1 93 ? -12.196 12.014 16.402 1.00 42.78 93 ALA A CA 1
ATOM 763 C C . ALA A 1 93 ? -11.697 12.962 15.302 1.00 42.78 93 ALA A C 1
ATOM 765 O O . ALA A 1 93 ? -12.297 13.137 14.251 1.00 42.78 93 ALA A O 1
ATOM 766 N N . ASN A 1 94 ? -10.638 13.692 15.627 1.00 33.94 94 ASN A N 1
ATOM 767 C CA . ASN A 1 94 ? -9.907 14.555 14.732 1.00 33.94 94 ASN A CA 1
ATOM 768 C C . ASN A 1 94 ? -8.654 13.765 14.391 1.00 33.94 94 ASN A C 1
ATOM 770 O O . ASN A 1 94 ? -7.601 13.939 15.010 1.00 33.94 94 ASN A O 1
ATOM 774 N N . MET A 1 95 ? -8.774 12.860 13.421 1.00 37.25 95 MET A N 1
ATOM 775 C CA . MET A 1 95 ? -7.602 12.291 12.778 1.00 37.25 95 MET A CA 1
ATOM 776 C C . MET A 1 95 ? -7.01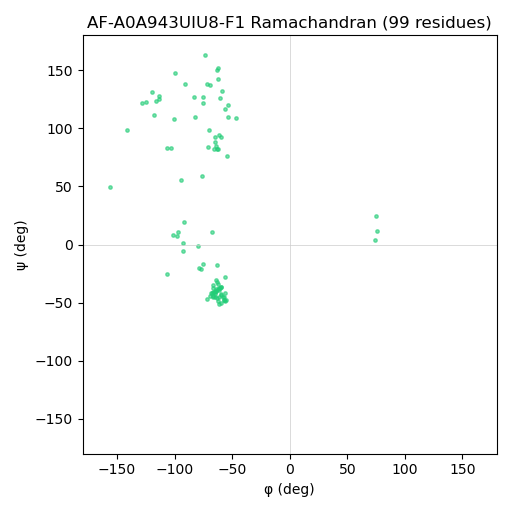0 13.411 11.920 1.00 37.25 95 MET A C 1
ATOM 778 O O . MET A 1 95 ? -7.344 13.591 10.753 1.00 37.25 95 MET A O 1
ATOM 782 N N . LYS A 1 96 ? -6.195 14.281 12.536 1.00 32.69 96 LYS A N 1
ATOM 783 C CA . LYS A 1 96 ? -5.473 15.308 11.785 1.00 32.69 96 LYS A CA 1
ATOM 784 C C . LYS A 1 96 ? -4.658 14.586 10.721 1.00 32.69 96 LYS A C 1
ATOM 786 O O . LYS A 1 96 ? -3.739 13.840 11.055 1.00 32.69 96 LYS A O 1
ATOM 791 N N . SER A 1 97 ? -4.985 14.870 9.462 1.00 39.62 97 SER A N 1
ATOM 792 C CA . SER A 1 97 ? -4.170 14.632 8.272 1.00 39.62 97 SER A CA 1
ATOM 793 C C . SER A 1 97 ? -2.790 15.283 8.449 1.00 39.62 97 SER A C 1
ATOM 795 O O . SER A 1 97 ? -2.490 16.349 7.917 1.00 39.62 97 SER A O 1
ATOM 797 N N . SER A 1 98 ? -1.939 14.638 9.239 1.00 39.62 98 SER A N 1
ATOM 798 C CA . SER A 1 98 ? -0.512 14.899 9.390 1.00 39.62 98 SER A CA 1
ATOM 799 C C . SER A 1 98 ? 0.238 13.956 8.450 1.00 39.62 98 SER A C 1
ATOM 801 O O . SER A 1 98 ? 1.061 13.148 8.870 1.00 39.62 98 SER A O 1
ATOM 803 N N . LEU A 1 99 ? -0.114 14.016 7.169 1.00 38.00 99 LEU A N 1
ATOM 804 C CA . LEU A 1 99 ? 0.632 13.417 6.062 1.00 38.00 99 LEU A CA 1
ATOM 805 C C . LEU A 1 99 ? 0.284 14.169 4.770 1.00 38.00 99 LEU A C 1
ATOM 807 O O . LEU A 1 99 ? -0.064 13.606 3.741 1.00 38.00 99 LEU A O 1
ATOM 811 N N . LEU A 1 100 ? 0.370 15.492 4.870 1.00 35.28 100 LEU A N 1
ATOM 812 C CA . LEU A 1 100 ? 0.655 16.378 3.752 1.00 35.28 100 LEU A CA 1
ATOM 813 C C . LEU A 1 100 ? 2.099 16.849 3.965 1.00 35.28 100 LEU A C 1
ATOM 815 O O . LEU A 1 100 ? 2.343 17.867 4.611 1.00 35.28 100 LEU A O 1
ATOM 819 N N . MET A 1 101 ? 3.042 16.008 3.536 1.00 37.12 101 MET A N 1
ATOM 820 C CA . MET A 1 101 ? 4.348 16.467 3.061 1.00 37.12 101 MET A CA 1
ATOM 821 C C . MET A 1 101 ? 4.238 16.659 1.556 1.00 37.12 101 MET A C 1
ATOM 823 O O . MET A 1 101 ? 3.648 15.760 0.912 1.00 37.12 101 MET A O 1
#

Mean predicted aligned error: 14.29 Å

Foldseek 3Di:
DQVVQVCVLPDPVVCVVVVHDNPDDDDDPCVVVVCVCVVCPPHCVVVVVVVVVVVVCVVVVVDDPVPPPPPVVPPPDVDDPDDDDDDDDDDDPCPPPPPPD

pLDDT: mean 72.33, std 22.67, range [24.94, 93.0]

Secondary structure (DSSP, 8-state):
-HHHHHHHHH-HHHHHHHT--SSSPPPPHHHHHHHHHHHTTT--HHHHHHHHHHHHHHHTTSS-GGG-------------TT--------S----------